Protein AF-B8DKM6-F1 (afdb_monomer_lite)

InterPro domains:
  IPR001911 Small ribosomal subunit protein bS21 [MF_00358] (1-58)
  IPR001911 Small ribosomal subunit protein bS21 [PF01165] (12-57)
  IPR001911 Small ribosomal subunit protein bS21 [PR00976] (14-23)
  IPR001911 Small ribosomal subunit protein bS21 [PR00976] (26-36)
  IPR001911 Small ribosomal subunit protein bS21 [PR00976] (38-48)
  IPR001911 Small ribosomal subunit protein bS21 [PTHR21109] (8-59)
  IPR001911 Small ribosomal subunit protein bS21 [TIGR00030] (4-60)
  IPR018278 Small ribosomal subunit protein bS21, conserved site [PS01181] (14-26)
  IPR038380 Small ribosomal subunit protein bS21 superfamily [G3DSA:1.20.5.1150] (17-55)

pLDDT: mean 88.27, std 8.63, range [61.34, 96.75]

Foldseek 3Di:
DQDFDDDPVCPDPPVRVVSSVVSCVVVCVVVVCVCVVDDDPPVVVVVVVVVVVVVVVVVVVVVVVVD

Radius of gyration: 17.36 Å; chains: 1; bounding box: 40×27×42 Å

Organism: Nitratidesulfovibrio vulgaris (strain DSM 19637 / Miyazaki F) (NCBI:txid883)

Sequence (67 aa):
MPGVYLNDDEYNFDIALRRFKKQVEKAGVLSEMKKRQHYEKPSVMRKKKKAAARKRLLKKIRKMNMA

Secondary structure (DSSP, 8-state):
----PPPTT---HHHHHHHHHHHHHHHTHHHHHHHHSS---HHHHHHHHHHHHHHHHHHHHHHHTT-

Structure (mmCIF, N/CA/C/O backbone):
data_AF-B8DKM6-F1
#
_entry.id   AF-B8DKM6-F1
#
loop_
_atom_site.group_PDB
_atom_site.id
_atom_site.type_symbol
_atom_site.label_atom_id
_atom_site.label_alt_id
_atom_site.label_comp_id
_atom_site.label_asym_id
_atom_site.label_entity_id
_atom_site.label_seq_id
_atom_site.pdbx_PDB_ins_code
_atom_site.Cartn_x
_atom_site.Cartn_y
_atom_site.Cartn_z
_atom_site.occupancy
_atom_site.B_iso_or_equiv
_atom_site.auth_seq_id
_atom_site.auth_comp_id
_atom_site.auth_asym_id
_atom_site.auth_atom_id
_atom_site.pdbx_PDB_model_num
ATOM 1 N N . MET A 1 1 ? -6.684 6.423 -14.428 1.00 71.38 1 MET A N 1
ATOM 2 C CA . MET A 1 1 ? -5.706 5.322 -14.569 1.00 71.38 1 MET A CA 1
ATOM 3 C C . MET A 1 1 ? -4.322 5.852 -14.224 1.00 71.38 1 MET A C 1
ATOM 5 O O . MET A 1 1 ? -4.085 7.022 -14.504 1.00 71.38 1 MET A O 1
ATOM 9 N N . PRO A 1 2 ? -3.447 5.074 -13.564 1.00 79.38 2 PRO A N 1
ATOM 10 C CA . PRO A 1 2 ? -2.058 5.477 -13.367 1.00 79.38 2 PRO A CA 1
ATOM 11 C C . PRO A 1 2 ? -1.338 5.529 -14.722 1.00 79.38 2 PRO A C 1
ATOM 13 O O . PRO A 1 2 ? -1.518 4.641 -15.549 1.00 79.38 2 PRO A O 1
ATOM 16 N N . GLY A 1 3 ? -0.552 6.576 -14.933 1.00 79.19 3 GLY A N 1
ATOM 17 C CA . GLY A 1 3 ? 0.223 6.843 -16.137 1.00 79.19 3 GLY A CA 1
ATOM 18 C C . GLY A 1 3 ? 1.286 7.886 -15.803 1.00 79.19 3 GLY A C 1
ATOM 19 O O . GLY A 1 3 ? 0.973 8.914 -15.193 1.00 79.19 3 GLY A O 1
ATOM 20 N N . VAL A 1 4 ? 2.536 7.585 -16.150 1.00 81.31 4 VAL A N 1
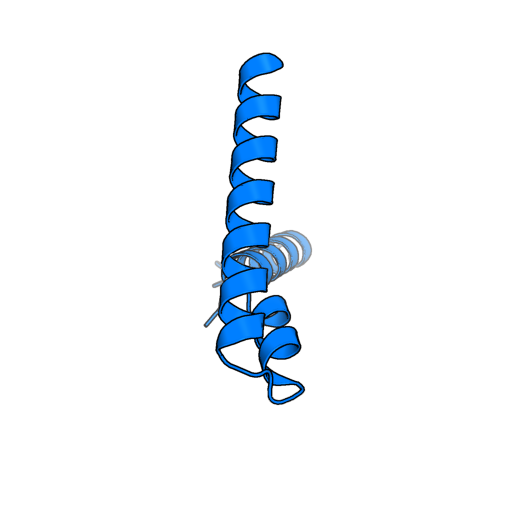ATOM 21 C CA . VAL A 1 4 ? 3.694 8.465 -15.965 1.00 81.31 4 VAL A CA 1
ATOM 22 C C . VAL A 1 4 ? 4.219 8.808 -17.348 1.00 81.31 4 VAL A C 1
ATOM 24 O O . VAL A 1 4 ? 4.531 7.903 -18.116 1.00 81.31 4 VAL A O 1
ATOM 27 N N . TYR A 1 5 ? 4.291 10.099 -17.648 1.00 79.44 5 TYR A N 1
ATOM 28 C CA . TYR A 1 5 ? 4.928 10.601 -18.859 1.00 79.44 5 TYR A CA 1
ATOM 29 C C . TYR A 1 5 ? 6.419 10.787 -18.577 1.00 79.44 5 TYR A C 1
ATOM 31 O O . TYR A 1 5 ? 6.788 11.324 -17.531 1.00 79.44 5 TYR A O 1
ATOM 39 N N . LEU A 1 6 ? 7.248 10.276 -19.481 1.00 75.88 6 LEU A N 1
ATOM 40 C CA . LEU A 1 6 ? 8.692 10.465 -19.487 1.00 75.88 6 LEU A CA 1
ATOM 41 C C . LEU A 1 6 ? 8.989 11.699 -20.336 1.00 75.88 6 LEU A C 1
ATOM 43 O O . LEU A 1 6 ? 8.506 11.773 -21.462 1.00 75.88 6 LEU A O 1
ATOM 47 N N . ASN A 1 7 ? 9.755 12.643 -19.799 1.00 73.44 7 ASN A N 1
ATOM 48 C CA . ASN A 1 7 ? 10.359 13.702 -20.606 1.00 73.44 7 ASN A CA 1
ATOM 49 C C . ASN A 1 7 ? 11.765 13.242 -21.010 1.00 73.44 7 ASN A C 1
ATOM 51 O O . ASN A 1 7 ? 12.399 12.519 -20.237 1.00 73.44 7 ASN A O 1
ATOM 55 N N . ASP A 1 8 ? 12.249 13.672 -22.177 1.00 67.62 8 ASP A N 1
ATOM 56 C CA . ASP A 1 8 ? 13.531 13.227 -22.749 1.00 67.62 8 ASP A CA 1
ATOM 57 C C . ASP A 1 8 ? 14.738 13.461 -21.819 1.00 67.62 8 ASP A C 1
ATOM 59 O O . ASP A 1 8 ? 15.710 12.716 -21.871 1.00 67.62 8 ASP A O 1
ATOM 63 N N . ASP A 1 9 ? 14.654 14.421 -20.893 1.00 65.06 9 ASP A N 1
ATOM 64 C CA . ASP A 1 9 ? 15.710 14.714 -19.913 1.00 65.06 9 ASP A CA 1
ATOM 65 C C . ASP A 1 9 ? 15.783 13.702 -18.753 1.00 65.06 9 ASP A C 1
ATOM 67 O O . ASP A 1 9 ? 16.771 13.631 -18.018 1.00 65.06 9 ASP A O 1
ATOM 71 N N . GLU A 1 10 ? 14.739 12.895 -18.553 1.00 61.34 10 GLU A N 1
ATOM 72 C CA . GLU A 1 10 ? 14.632 11.942 -17.450 1.00 61.34 10 GLU A CA 1
ATOM 73 C C . GLU A 1 10 ? 15.147 10.549 -17.862 1.00 61.34 10 GLU A C 1
ATOM 75 O O . GLU A 1 10 ? 14.441 9.548 -17.767 1.00 61.34 10 GLU A O 1
ATOM 80 N N . TYR A 1 11 ? 16.425 10.473 -18.262 1.00 62.16 11 TYR A N 1
ATOM 81 C CA . TYR A 1 11 ? 17.154 9.258 -18.693 1.00 62.16 11 TYR A CA 1
ATOM 82 C C . TYR A 1 11 ? 17.201 8.096 -17.672 1.00 62.16 11 TYR A C 1
ATOM 84 O O . TYR A 1 11 ? 17.809 7.058 -17.925 1.00 62.16 11 TYR A O 1
ATOM 92 N N . ASN A 1 12 ? 16.549 8.221 -16.513 1.00 78.25 12 ASN A N 1
ATOM 93 C CA . ASN A 1 12 ? 16.529 7.199 -15.471 1.00 78.25 12 ASN A CA 1
ATOM 94 C C . ASN A 1 12 ? 15.182 6.466 -15.417 1.00 78.25 12 ASN A C 1
ATOM 96 O O . ASN A 1 12 ? 14.281 6.821 -14.645 1.00 78.25 12 ASN A O 1
ATOM 100 N N . PHE A 1 13 ? 15.089 5.372 -16.177 1.00 82.75 13 PHE A N 1
ATOM 101 C CA . PHE A 1 13 ? 13.958 4.434 -16.184 1.00 82.75 13 PHE A CA 1
ATOM 102 C C . PHE A 1 13 ? 13.511 4.017 -14.770 1.00 82.75 13 PHE A C 1
ATOM 104 O O . PHE A 1 13 ? 12.314 3.982 -14.472 1.00 82.75 13 PHE A O 1
ATOM 111 N N . ASP A 1 14 ? 14.458 3.784 -13.857 1.00 84.94 14 ASP A N 1
ATOM 112 C CA . ASP A 1 14 ? 14.165 3.381 -12.477 1.00 84.94 14 ASP A CA 1
ATOM 113 C C . ASP A 1 14 ? 13.357 4.426 -11.698 1.00 84.94 14 ASP A C 1
ATOM 115 O O . ASP A 1 14 ? 12.464 4.091 -10.907 1.00 84.94 14 ASP A O 1
ATOM 119 N N . ILE A 1 15 ? 13.626 5.716 -11.928 1.00 86.12 15 ILE A N 1
ATOM 120 C CA . ILE A 1 15 ? 12.899 6.807 -11.271 1.00 86.12 15 ILE A CA 1
ATOM 121 C C . ILE A 1 15 ? 11.458 6.836 -11.774 1.00 86.12 15 ILE A C 1
ATOM 123 O O . ILE A 1 15 ? 10.526 6.939 -10.965 1.00 86.12 15 ILE A O 1
ATOM 127 N N . ALA A 1 16 ? 11.266 6.694 -13.082 1.00 86.25 16 ALA A N 1
ATOM 128 C CA . ALA A 1 16 ? 9.950 6.654 -13.697 1.00 86.25 16 ALA A CA 1
ATOM 129 C C . ALA A 1 16 ? 9.139 5.436 -13.243 1.00 86.25 16 ALA A C 1
ATOM 131 O O . ALA A 1 16 ? 7.985 5.581 -12.827 1.00 86.25 16 ALA A O 1
ATOM 132 N N . LEU A 1 17 ? 9.764 4.256 -13.188 1.00 88.94 17 LEU A N 1
ATOM 133 C CA . LEU A 1 17 ? 9.143 3.040 -12.667 1.00 88.94 17 LEU A CA 1
ATOM 134 C C . LEU A 1 17 ? 8.708 3.218 -11.207 1.00 88.94 17 LEU A C 1
ATOM 136 O O . LEU A 1 17 ? 7.603 2.825 -10.821 1.00 88.94 17 LEU A O 1
ATOM 140 N N . ARG A 1 18 ? 9.543 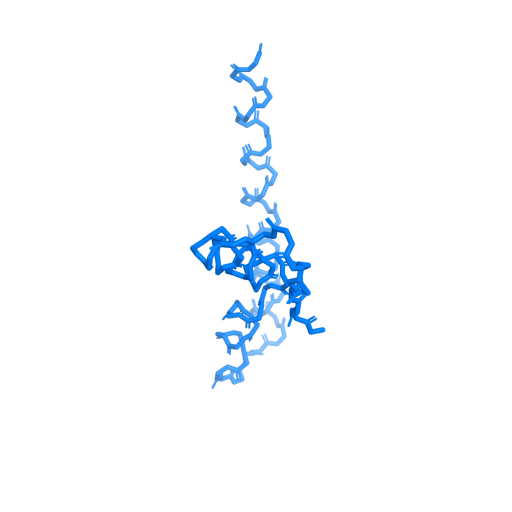3.856 -10.380 1.00 88.81 18 ARG A N 1
ATOM 141 C CA . ARG A 1 18 ? 9.204 4.170 -8.986 1.00 88.81 18 ARG A CA 1
ATOM 142 C C . ARG A 1 18 ? 8.018 5.133 -8.888 1.00 88.81 18 ARG A C 1
ATOM 144 O O . ARG A 1 18 ? 7.160 4.942 -8.022 1.00 88.81 18 ARG A O 1
ATOM 151 N N . ARG A 1 19 ? 7.942 6.153 -9.751 1.00 87.81 19 ARG A N 1
ATOM 152 C CA . ARG A 1 19 ? 6.791 7.076 -9.820 1.00 87.81 19 ARG A CA 1
ATOM 153 C C . ARG A 1 19 ? 5.518 6.338 -10.222 1.00 87.81 19 ARG A C 1
ATOM 155 O O . ARG A 1 19 ? 4.493 6.514 -9.564 1.00 87.81 19 ARG A O 1
ATOM 162 N N . PHE A 1 20 ? 5.604 5.457 -11.216 1.00 89.31 20 PHE A N 1
ATOM 163 C CA . PHE A 1 20 ? 4.469 4.664 -11.679 1.00 89.31 20 PHE A CA 1
ATOM 164 C C . PHE A 1 20 ? 3.954 3.737 -10.576 1.00 89.31 20 PHE A C 1
ATOM 166 O O . PHE A 1 20 ? 2.769 3.779 -10.245 1.00 89.31 20 PHE A O 1
ATOM 173 N N . LYS A 1 21 ? 4.847 2.992 -9.909 1.00 91.31 21 LYS A N 1
ATOM 174 C CA . LYS A 1 21 ? 4.497 2.144 -8.755 1.00 91.31 21 LYS A CA 1
ATOM 175 C C . LYS A 1 21 ? 3.784 2.944 -7.658 1.00 91.31 21 LYS A C 1
ATOM 177 O O . LYS A 1 21 ? 2.706 2.548 -7.220 1.00 91.31 21 LYS A O 1
ATOM 182 N N . LYS A 1 22 ? 4.307 4.120 -7.284 1.00 91.25 22 LYS A N 1
ATOM 183 C CA . LYS A 1 22 ? 3.651 5.014 -6.308 1.00 91.25 22 LYS A CA 1
ATOM 184 C C . LYS A 1 22 ? 2.272 5.492 -6.771 1.00 91.25 22 LYS A C 1
ATOM 186 O O . LYS A 1 22 ? 1.361 5.611 -5.954 1.00 91.25 22 LYS A O 1
ATOM 191 N N . GLN A 1 23 ? 2.092 5.778 -8.059 1.00 90.69 23 GLN A N 1
ATOM 192 C CA . GLN A 1 23 ? 0.805 6.209 -8.606 1.00 90.69 23 GLN A CA 1
ATOM 193 C C . GLN A 1 23 ? -0.222 5.067 -8.614 1.00 90.69 23 GLN A C 1
ATOM 195 O O . GLN A 1 23 ? -1.372 5.297 -8.242 1.00 90.69 23 GLN A O 1
ATOM 200 N N . VAL A 1 24 ? 0.191 3.838 -8.953 1.00 92.62 24 VAL A N 1
ATOM 201 C CA . VAL A 1 24 ? -0.635 2.617 -8.856 1.00 92.62 24 VAL A CA 1
ATOM 202 C C . VAL A 1 24 ? -1.063 2.369 -7.406 1.00 92.62 24 VAL A C 1
ATOM 204 O O . VAL A 1 24 ? -2.241 2.117 -7.138 1.00 92.62 24 VAL A O 1
ATOM 207 N N . GLU A 1 25 ? -0.130 2.493 -6.457 1.00 91.12 25 GLU A N 1
ATOM 208 C CA . GLU A 1 25 ? -0.409 2.375 -5.022 1.00 91.12 25 GLU A CA 1
ATOM 209 C C . GLU A 1 25 ? -1.387 3.451 -4.535 1.00 91.12 25 GLU A C 1
ATOM 211 O O . GLU A 1 25 ? -2.356 3.132 -3.841 1.00 91.12 25 GLU A O 1
ATOM 216 N N . LYS A 1 26 ? -1.178 4.714 -4.931 1.00 90.50 26 LYS A N 1
ATOM 217 C CA . LYS A 1 26 ? -2.047 5.848 -4.575 1.00 90.50 26 LYS A CA 1
ATOM 218 C C . LYS A 1 26 ? -3.449 5.706 -5.166 1.00 90.50 26 LYS A C 1
ATOM 220 O O . LYS A 1 26 ? -4.423 5.997 -4.476 1.00 90.50 26 LYS A O 1
ATOM 225 N N . ALA A 1 27 ? -3.552 5.246 -6.412 1.00 91.75 27 ALA A N 1
ATOM 226 C CA . ALA A 1 27 ? -4.827 4.945 -7.057 1.00 91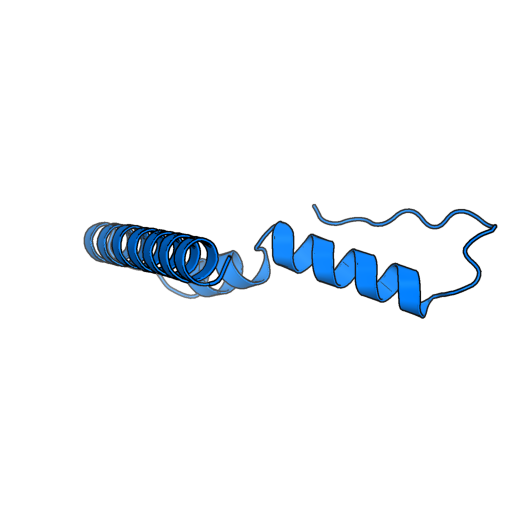.75 27 ALA A CA 1
ATOM 227 C C . ALA A 1 27 ? -5.552 3.772 -6.373 1.00 91.75 27 ALA A C 1
ATOM 229 O O . ALA A 1 27 ? -6.769 3.660 -6.461 1.00 91.75 27 ALA A O 1
ATOM 230 N N . GLY A 1 28 ? -4.822 2.911 -5.656 1.00 89.50 28 GLY A N 1
ATOM 231 C CA . GLY A 1 28 ? -5.404 1.817 -4.890 1.00 89.50 28 GLY A CA 1
ATOM 232 C C . GLY A 1 28 ? -5.910 0.663 -5.754 1.00 89.50 28 GLY A C 1
ATOM 233 O O . GLY A 1 28 ? -6.663 -0.162 -5.235 1.00 89.50 28 GLY A O 1
ATOM 234 N N . VAL A 1 29 ? -5.473 0.562 -7.015 1.00 90.69 29 VAL A N 1
ATOM 235 C CA . VAL A 1 29 ? -5.930 -0.439 -8.002 1.00 90.69 29 VAL A CA 1
ATOM 236 C C . VAL A 1 29 ? -5.812 -1.862 -7.448 1.00 90.69 29 VAL A C 1
ATOM 238 O O . VAL A 1 29 ? -6.782 -2.615 -7.439 1.00 90.69 29 VAL A O 1
ATOM 241 N N . LEU A 1 30 ? -4.660 -2.213 -6.864 1.00 89.25 30 LEU A N 1
ATOM 242 C CA . LEU A 1 30 ? -4.449 -3.530 -6.244 1.00 89.25 30 LEU A CA 1
ATOM 243 C C . LEU A 1 30 ? -5.376 -3.774 -5.044 1.00 89.25 30 LEU A C 1
ATOM 245 O O . LEU A 1 30 ? -5.820 -4.897 -4.804 1.00 89.25 30 LEU A O 1
ATOM 249 N N . SER A 1 31 ? -5.673 -2.726 -4.269 1.00 90.12 31 SER A N 1
ATOM 250 C CA . SER A 1 31 ? -6.578 -2.825 -3.119 1.00 90.12 31 SER A CA 1
ATOM 251 C C . SER A 1 31 ? -8.033 -2.994 -3.549 1.00 90.12 31 SER A C 1
ATOM 253 O O . SER A 1 31 ? -8.810 -3.638 -2.848 1.00 90.12 31 SER A O 1
ATOM 255 N N . GL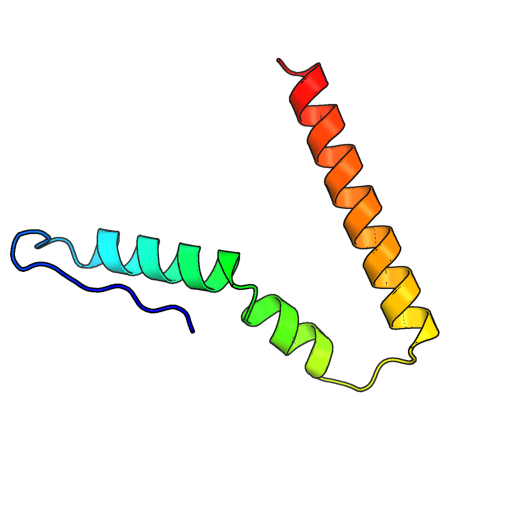U A 1 32 ? -8.400 -2.420 -4.691 1.00 90.38 32 GLU A N 1
ATOM 256 C CA . GLU A 1 32 ? -9.716 -2.553 -5.292 1.00 90.38 32 GLU A CA 1
ATOM 257 C C . GLU A 1 32 ? -9.899 -3.931 -5.920 1.00 90.38 32 GLU A C 1
ATOM 259 O O . GLU A 1 32 ? -10.890 -4.593 -5.620 1.00 90.38 32 GLU A O 1
ATOM 264 N N . MET A 1 33 ? -8.906 -4.410 -6.673 1.00 92.19 33 MET A N 1
ATOM 265 C CA . MET A 1 33 ? -8.887 -5.767 -7.219 1.00 92.19 33 MET A CA 1
ATOM 266 C C . MET A 1 33 ? -9.143 -6.802 -6.116 1.00 92.19 33 MET A C 1
ATOM 268 O O . MET A 1 33 ? -10.068 -7.598 -6.229 1.00 92.19 33 MET A O 1
ATOM 272 N N . LYS A 1 34 ? -8.421 -6.721 -4.987 1.00 91.12 34 LYS A N 1
ATOM 273 C CA . LYS A 1 34 ? -8.617 -7.619 -3.830 1.00 91.12 34 LYS A CA 1
ATOM 274 C C . LYS A 1 34 ? -10.023 -7.559 -3.223 1.00 91.12 34 LYS A C 1
ATOM 276 O O . LYS A 1 34 ? -10.502 -8.566 -2.719 1.00 91.12 34 LYS A O 1
ATOM 281 N N . LYS A 1 35 ? -10.689 -6.400 -3.244 1.00 90.31 35 LYS A N 1
ATOM 282 C CA . LYS A 1 35 ? -12.069 -6.263 -2.739 1.00 90.31 35 LYS A CA 1
ATOM 283 C C . LYS A 1 35 ? -13.106 -6.837 -3.700 1.00 90.31 35 LYS A C 1
ATOM 285 O O . LYS A 1 35 ? -14.171 -7.227 -3.245 1.00 90.31 35 LYS A O 1
ATOM 290 N N . ARG A 1 36 ? -12.812 -6.838 -5.003 1.00 91.69 36 ARG A N 1
ATOM 291 C CA . ARG A 1 36 ? -13.713 -7.310 -6.063 1.00 91.69 36 ARG A CA 1
ATOM 292 C C . ARG A 1 36 ? -13.527 -8.794 -6.406 1.00 91.69 36 ARG A C 1
ATOM 294 O O . ARG A 1 36 ? -14.339 -9.324 -7.150 1.00 91.69 36 ARG A O 1
ATOM 301 N N . GLN A 1 37 ? -12.493 -9.456 -5.874 1.00 92.44 37 GLN A N 1
ATOM 302 C CA . GLN A 1 37 ? -12.199 -10.876 -6.134 1.00 92.44 37 GLN A CA 1
ATOM 303 C C . GLN A 1 37 ? -13.374 -11.814 -5.830 1.00 92.44 37 GLN A C 1
ATOM 305 O O . GLN A 1 37 ? -13.533 -12.827 -6.497 1.00 92.44 37 GLN A O 1
ATOM 310 N N . HIS A 1 38 ? -14.180 -11.496 -4.821 1.00 92.31 38 HIS A N 1
ATOM 311 C CA . HIS A 1 38 ? -15.373 -12.251 -4.457 1.00 92.31 38 HIS A CA 1
ATOM 312 C C . HIS A 1 38 ? -16.454 -11.293 -3.968 1.00 92.31 38 HIS A C 1
ATOM 314 O O . HIS A 1 38 ? -16.159 -10.203 -3.472 1.00 92.31 38 HIS A O 1
ATOM 320 N N . TYR A 1 39 ? -17.715 -11.707 -4.085 1.00 93.94 39 TYR A N 1
ATOM 321 C CA . TYR A 1 39 ? -18.814 -10.958 -3.497 1.00 93.94 39 TYR A CA 1
ATOM 322 C C . TY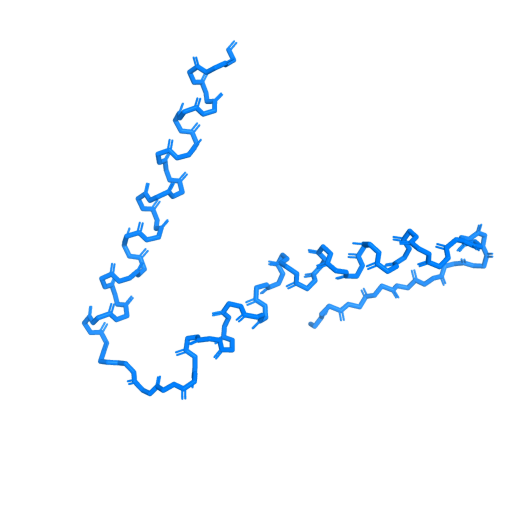R A 1 39 ? -18.705 -10.970 -1.971 1.00 93.94 39 TYR A C 1
ATOM 324 O O . TYR A 1 39 ? -18.566 -12.014 -1.336 1.00 93.94 39 TYR A O 1
ATOM 332 N N . GLU A 1 40 ? -18.823 -9.791 -1.375 1.00 92.50 40 GLU A N 1
ATOM 333 C CA . GLU A 1 40 ? -18.892 -9.616 0.063 1.00 92.50 40 GLU A CA 1
ATOM 334 C C . GLU A 1 40 ? -20.209 -8.924 0.414 1.00 92.50 40 GLU A C 1
ATOM 336 O O . GLU A 1 40 ? -20.577 -7.923 -0.202 1.00 92.50 40 GLU A O 1
ATOM 341 N N . LYS A 1 41 ? -20.933 -9.432 1.421 1.00 95.38 41 LYS A N 1
ATOM 342 C CA . LYS A 1 41 ? -22.202 -8.824 1.846 1.00 95.38 41 LYS A CA 1
ATOM 343 C C . LYS A 1 41 ? -21.993 -7.341 2.216 1.00 95.38 41 LYS A C 1
ATOM 345 O O . LYS A 1 41 ? -21.001 -7.013 2.880 1.00 95.38 41 LYS A O 1
ATOM 350 N N . PRO A 1 42 ? -22.946 -6.436 1.903 1.00 94.69 42 PRO A N 1
ATOM 351 C CA . PRO A 1 42 ? -22.821 -5.003 2.192 1.00 94.69 42 PRO A CA 1
ATOM 352 C C . PRO A 1 42 ? -22.503 -4.672 3.654 1.00 94.69 42 PRO A C 1
ATOM 354 O O . PRO A 1 42 ? -21.762 -3.726 3.932 1.00 94.69 42 PRO A O 1
ATOM 357 N N . SER A 1 43 ? -23.017 -5.463 4.598 1.00 95.88 43 SER A N 1
ATOM 358 C CA . SER A 1 43 ? -22.721 -5.333 6.029 1.00 95.88 43 SER A CA 1
ATOM 359 C C . SER A 1 43 ? -21.232 -5.523 6.336 1.00 95.88 43 SER A C 1
ATOM 361 O O . SER A 1 43 ? -20.641 -4.727 7.072 1.00 95.88 43 SER A O 1
ATOM 363 N N . VAL A 1 44 ? -20.598 -6.526 5.727 1.00 94.38 44 VAL A N 1
ATOM 364 C CA . VAL A 1 44 ? -19.184 -6.840 5.950 1.00 94.38 44 VAL A CA 1
ATOM 365 C C . VAL A 1 44 ? -18.289 -5.815 5.247 1.00 94.38 44 VAL A C 1
ATOM 367 O O . VAL A 1 44 ? -17.362 -5.293 5.872 1.00 94.38 44 VAL A O 1
ATOM 370 N N . MET A 1 45 ? -18.649 -5.380 4.032 1.00 92.81 45 MET A N 1
ATOM 371 C CA . MET A 1 45 ? -17.974 -4.263 3.350 1.00 92.81 45 MET A CA 1
ATOM 372 C C . MET A 1 45 ? -17.987 -2.977 4.198 1.00 92.81 45 MET A C 1
ATOM 374 O O . MET A 1 45 ? -16.954 -2.316 4.362 1.00 92.81 45 MET A O 1
ATOM 378 N N . ARG A 1 46 ? -19.136 -2.630 4.802 1.00 94.88 46 ARG A N 1
ATOM 379 C CA . ARG A 1 46 ? -19.265 -1.477 5.716 1.00 94.88 46 ARG A CA 1
ATOM 380 C C . ARG A 1 46 ? -18.401 -1.646 6.971 1.00 94.88 46 ARG A C 1
ATOM 382 O O . ARG A 1 46 ? -17.723 -0.693 7.364 1.00 94.88 46 ARG A O 1
ATOM 389 N N . LYS A 1 47 ? -18.367 -2.844 7.573 1.00 95.69 47 LYS A N 1
ATOM 390 C CA . LYS A 1 47 ? -17.512 -3.162 8.735 1.00 95.69 47 LYS A CA 1
ATOM 391 C C . LYS A 1 47 ? -16.026 -2.989 8.400 1.00 95.69 47 LYS A C 1
ATOM 393 O O . LYS A 1 47 ? -15.317 -2.291 9.128 1.00 95.69 47 LYS A O 1
ATOM 398 N N . LYS A 1 48 ? -15.566 -3.524 7.263 1.00 93.50 48 LYS A N 1
ATOM 399 C CA . LYS A 1 48 ? -14.186 -3.352 6.772 1.00 93.50 48 LYS A CA 1
ATOM 400 C C . LYS A 1 48 ? -13.848 -1.884 6.495 1.00 93.50 48 LYS A C 1
ATOM 402 O O . LYS A 1 48 ? -12.772 -1.429 6.883 1.00 93.50 48 LYS A O 1
ATOM 407 N N . LYS A 1 49 ? -14.766 -1.111 5.894 1.00 93.00 49 LYS A N 1
ATOM 408 C CA . LYS A 1 49 ? -14.581 0.336 5.654 1.00 93.00 49 LYS A CA 1
ATOM 409 C C . LYS A 1 49 ? -14.386 1.108 6.966 1.00 93.00 49 LYS A C 1
ATOM 411 O O . LYS A 1 49 ? -13.442 1.892 7.065 1.00 93.00 49 LYS A O 1
ATOM 416 N N . LYS A 1 50 ? -15.219 0.851 7.985 1.00 95.56 50 LYS A N 1
ATOM 417 C CA . LYS A 1 50 ? -15.090 1.459 9.326 1.00 95.56 50 LYS A CA 1
ATOM 418 C C . LYS A 1 50 ? -13.765 1.082 10.001 1.00 95.56 50 LYS A C 1
ATOM 420 O O . LYS A 1 50 ? -13.062 1.960 10.498 1.00 95.56 50 LYS A O 1
ATOM 425 N N . ALA A 1 51 ? -13.379 -0.195 9.959 1.00 95.81 51 ALA A N 1
ATOM 426 C CA . ALA A 1 51 ? -12.108 -0.662 10.519 1.00 95.81 51 ALA A CA 1
ATOM 427 C C . ALA A 1 51 ? -10.893 -0.008 9.832 1.00 95.81 51 ALA A C 1
ATOM 429 O O . ALA A 1 51 ? -9.964 0.445 10.504 1.00 95.81 51 ALA A O 1
ATOM 430 N N . ALA A 1 52 ? -10.918 0.114 8.500 1.00 94.56 52 ALA A N 1
ATOM 431 C CA . ALA A 1 52 ? -9.870 0.795 7.743 1.00 94.56 52 ALA A CA 1
ATOM 432 C C . ALA A 1 52 ? -9.771 2.289 8.099 1.00 94.56 52 ALA A C 1
ATOM 434 O O . ALA A 1 52 ? -8.662 2.803 8.251 1.00 94.56 52 ALA A O 1
ATOM 435 N N . ALA A 1 53 ? -10.903 2.978 8.280 1.00 95.06 53 ALA A N 1
ATOM 436 C CA . ALA A 1 53 ? -10.932 4.373 8.723 1.00 95.06 53 ALA A CA 1
ATOM 437 C C . ALA A 1 53 ? -10.344 4.539 10.136 1.00 95.06 53 ALA A C 1
ATOM 439 O O . ALA A 1 53 ? -9.458 5.372 10.330 1.00 95.06 53 ALA A O 1
ATOM 440 N N . ARG A 1 54 ? -10.736 3.683 11.093 1.00 96.75 54 ARG A N 1
ATOM 441 C CA . ARG A 1 54 ? -10.168 3.673 12.454 1.00 96.75 54 ARG A CA 1
ATOM 442 C C . ARG A 1 54 ? -8.656 3.439 12.433 1.00 96.75 54 ARG A C 1
ATOM 444 O O . ARG A 1 54 ? -7.916 4.173 13.080 1.00 96.75 54 ARG A O 1
ATOM 451 N N . LYS A 1 55 ? -8.173 2.483 11.628 1.00 95.69 55 LYS A N 1
ATOM 452 C CA . LYS A 1 55 ? -6.732 2.221 11.456 1.00 95.69 55 LYS A CA 1
ATOM 453 C C . LYS A 1 55 ? -5.985 3.441 10.902 1.00 95.69 55 LYS A C 1
ATOM 455 O O . LYS A 1 55 ? -4.868 3.712 11.336 1.00 95.69 55 LYS A O 1
ATOM 460 N N . ARG A 1 56 ? -6.577 4.185 9.957 1.00 94.50 56 ARG A N 1
ATOM 461 C CA . ARG A 1 56 ? -5.992 5.432 9.422 1.00 94.50 56 ARG A CA 1
ATOM 462 C C . ARG A 1 56 ? -5.925 6.532 10.483 1.00 94.50 56 ARG A C 1
ATOM 464 O O . ARG A 1 56 ? -4.886 7.173 10.595 1.00 94.50 56 ARG A O 1
ATOM 471 N N . LEU A 1 57 ? -6.985 6.707 11.275 1.00 95.31 57 LEU A N 1
ATOM 472 C CA . LEU A 1 57 ? -7.021 7.687 12.363 1.00 95.31 57 LEU A CA 1
ATOM 473 C C . LEU A 1 57 ? -5.952 7.396 13.423 1.00 95.31 57 LEU A C 1
ATOM 475 O O . LEU A 1 57 ? -5.161 8.277 13.739 1.00 95.31 57 LEU A O 1
ATOM 479 N N . LEU A 1 58 ? -5.864 6.152 13.902 1.00 95.75 58 LEU A N 1
ATOM 480 C CA . LEU A 1 58 ? -4.855 5.748 14.890 1.00 95.75 58 LEU A CA 1
ATOM 481 C C . LEU A 1 58 ? -3.426 5.973 14.376 1.00 95.75 58 LEU A C 1
ATOM 483 O O . LEU A 1 58 ? -2.575 6.466 15.110 1.00 95.75 58 LEU A O 1
ATOM 487 N N . LYS A 1 59 ? -3.164 5.682 13.092 1.00 94.88 59 LYS A N 1
ATOM 488 C CA . LYS A 1 59 ? -1.872 5.998 12.460 1.00 94.88 59 LYS A CA 1
ATOM 489 C C . LYS A 1 59 ? -1.585 7.504 12.433 1.00 94.88 59 LYS A C 1
ATOM 491 O O . LYS A 1 59 ? -0.433 7.881 12.629 1.00 94.88 59 LYS A O 1
ATOM 496 N N . LYS A 1 60 ? -2.599 8.345 12.187 1.00 94.31 60 LYS A N 1
ATOM 497 C CA . LYS A 1 60 ? -2.465 9.812 12.196 1.00 94.31 60 LYS A CA 1
ATOM 498 C C . LYS A 1 60 ? -2.149 10.325 13.602 1.00 94.31 60 LYS A C 1
ATOM 500 O O . LYS A 1 60 ? -1.185 11.061 13.748 1.00 94.31 60 LYS A O 1
ATOM 505 N N . ILE A 1 61 ? -2.894 9.881 14.617 1.00 94.81 61 ILE A N 1
ATOM 506 C CA . ILE A 1 61 ? -2.669 10.245 16.028 1.00 94.81 61 ILE A CA 1
ATOM 507 C C . ILE A 1 61 ? -1.263 9.844 16.471 1.00 94.81 61 ILE A C 1
ATOM 509 O O . ILE A 1 61 ? -0.519 10.680 16.964 1.00 94.81 61 ILE A O 1
ATOM 513 N N . ARG A 1 62 ? -0.845 8.602 16.192 1.00 94.44 62 ARG A N 1
ATOM 514 C CA . ARG A 1 62 ? 0.514 8.141 16.509 1.00 94.44 62 ARG A CA 1
ATOM 515 C C . ARG A 1 62 ? 1.594 9.015 15.866 1.00 94.44 62 ARG A C 1
ATOM 517 O O . ARG A 1 62 ? 2.624 9.233 16.479 1.00 94.44 62 ARG A O 1
ATOM 524 N N . LYS A 1 63 ? 1.381 9.490 14.632 1.00 93.31 63 LYS A N 1
ATOM 525 C CA . LYS A 1 63 ? 2.329 10.387 13.953 1.00 93.31 63 LYS A CA 1
ATOM 526 C C . LYS A 1 63 ? 2.365 11.778 14.595 1.00 93.31 63 LYS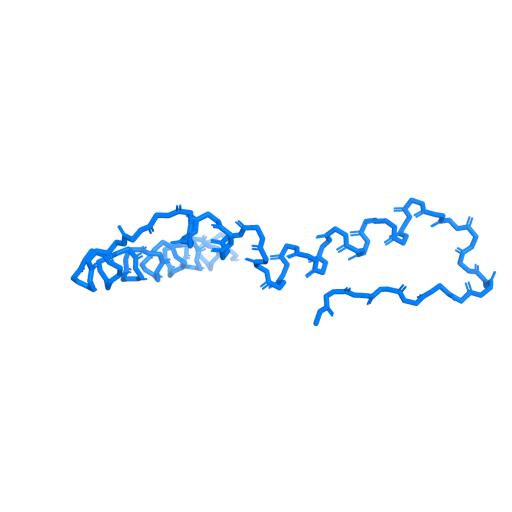 A C 1
ATOM 528 O O . LYS A 1 63 ? 3.442 12.345 14.658 1.00 93.31 63 LYS A O 1
ATOM 533 N N . MET A 1 64 ? 1.223 12.298 15.052 1.00 92.12 64 MET A N 1
ATOM 534 C CA . MET A 1 64 ? 1.151 13.589 15.752 1.00 92.12 64 MET A CA 1
ATOM 535 C C . MET A 1 64 ? 1.830 13.531 17.121 1.00 92.12 64 MET A C 1
ATOM 537 O O . MET A 1 64 ? 2.540 14.456 17.455 1.00 92.12 64 MET A O 1
ATOM 541 N N . ASN A 1 65 ? 1.682 12.433 17.866 1.00 90.50 65 ASN A N 1
ATOM 542 C CA . ASN A 1 65 ? 2.309 12.287 19.187 1.00 90.50 65 ASN A CA 1
ATOM 543 C C . ASN A 1 65 ? 3.827 12.018 19.135 1.00 90.50 65 ASN A C 1
ATOM 545 O O . ASN A 1 65 ? 4.464 11.979 20.180 1.00 90.50 65 ASN A O 1
ATOM 549 N N . MET A 1 66 ? 4.384 11.724 17.955 1.00 83.56 66 MET A N 1
ATOM 550 C CA . MET A 1 66 ? 5.831 11.535 17.757 1.00 83.56 66 MET A CA 1
ATOM 551 C C . MET A 1 66 ? 6.528 12.800 17.235 1.00 83.56 66 MET A C 1
ATOM 553 O O . MET A 1 66 ? 7.743 12.768 17.059 1.00 83.56 66 MET A O 1
ATOM 557 N N . ALA A 1 67 ? 5.764 13.845 16.906 1.00 72.06 67 ALA A N 1
ATOM 558 C CA . ALA A 1 67 ? 6.270 15.158 16.518 1.00 72.06 67 ALA A CA 1
ATOM 559 C C . ALA A 1 67 ? 6.197 16.091 17.729 1.00 72.06 67 ALA A C 1
ATOM 561 O O . ALA A 1 67 ? 7.088 16.958 17.824 1.00 72.06 67 ALA A O 1
#